Protein AF-X1K407-F1 (afdb_monomer_lite)

Radius of gyration: 15.25 Å; chains: 1; bounding box: 32×32×39 Å

Foldseek 3Di:
DDDDDDDDDDDDDDDLVRLLVVLCVVQVPHADEAEDADDQWAWAQDPNDTDIDGDDDPCSVVCVSNCVSHVHYYHYDHPYPCQVVPADPVSHD

Sequence (93 aa):
MIKQAKFIIITDMQTKEQLQDIVKKKLEDRLLVIASNREPYIHVLERGKTRVIRPVGGAVNALDPVIRACGGVWVACGSGSADRRVVDNKNKV

Secondary structure (DSSP, 8-state):
-----------S---HHHHHHHHHHHHTTPPPEEEESS-SSEEEEETTEEEEE----HHHHHHHHHHHHHT-EEEE---STTHHHH--TTS--

Structure (mmCIF, N/CA/C/O backbone):
data_AF-X1K407-F1
#
_entry.id   AF-X1K407-F1
#
loop_
_atom_site.group_PDB
_atom_site.id
_atom_site.type_symbol
_atom_site.label_atom_id
_atom_site.label_alt_id
_atom_site.label_comp_id
_atom_site.label_asym_id
_atom_site.label_entity_id
_atom_site.label_seq_id
_atom_site.pdbx_PDB_ins_code
_atom_site.Cartn_x
_atom_site.Cartn_y
_atom_site.Cartn_z
_atom_site.occupancy
_atom_site.B_iso_or_equiv
_atom_site.auth_seq_id
_atom_site.auth_comp_id
_atom_site.auth_asym_id
_atom_site.auth_atom_id
_atom_site.pdbx_PDB_model_num
ATOM 1 N N . MET A 1 1 ? -18.055 23.387 5.416 1.00 36.34 1 MET A N 1
ATOM 2 C CA . MET A 1 1 ? -17.619 22.656 6.628 1.00 36.34 1 MET A CA 1
ATOM 3 C C . MET A 1 1 ? -16.305 21.944 6.329 1.00 36.34 1 MET A C 1
ATOM 5 O O . MET A 1 1 ? -16.313 20.945 5.624 1.00 36.34 1 MET A O 1
ATOM 9 N N . ILE A 1 2 ? -15.177 22.485 6.789 1.00 35.00 2 ILE A N 1
ATOM 10 C CA . ILE A 1 2 ? -13.847 21.891 6.578 1.00 35.00 2 ILE A CA 1
ATOM 11 C C . ILE A 1 2 ? -13.642 20.845 7.684 1.00 35.00 2 ILE A C 1
ATOM 13 O O . ILE A 1 2 ? -13.600 21.198 8.860 1.00 35.00 2 ILE A O 1
ATOM 17 N N . LYS A 1 3 ? -13.601 19.551 7.336 1.00 45.41 3 LYS A N 1
ATOM 18 C CA . LYS A 1 3 ? -13.321 18.479 8.308 1.00 45.41 3 LYS A CA 1
ATOM 19 C C . LYS A 1 3 ? -11.873 18.625 8.786 1.00 45.41 3 LYS A C 1
ATOM 21 O O . LYS A 1 3 ? -10.963 18.638 7.964 1.00 45.41 3 LYS A O 1
ATOM 26 N N . GLN A 1 4 ? -11.670 18.739 10.100 1.00 38.00 4 GLN A N 1
ATOM 27 C CA . GLN A 1 4 ? -10.335 18.779 10.698 1.00 38.00 4 GLN A CA 1
ATOM 28 C C . GLN A 1 4 ? -9.542 17.521 10.316 1.00 38.00 4 GLN A C 1
ATOM 30 O O . GLN A 1 4 ? -10.002 16.398 10.539 1.00 38.00 4 GLN A O 1
ATOM 35 N N . ALA A 1 5 ? -8.345 17.710 9.765 1.00 43.66 5 ALA A N 1
ATOM 36 C CA . ALA A 1 5 ? -7.382 16.636 9.588 1.00 43.66 5 ALA A CA 1
ATOM 37 C C . ALA A 1 5 ? -6.750 16.316 10.952 1.00 43.66 5 ALA A C 1
ATOM 39 O O . ALA A 1 5 ? -6.074 17.157 11.544 1.00 43.66 5 ALA A O 1
ATOM 40 N N . LYS A 1 6 ? -6.981 15.106 11.475 1.00 50.12 6 LYS A N 1
ATOM 41 C CA . LYS A 1 6 ? -6.260 14.611 12.655 1.00 50.12 6 LYS A CA 1
ATOM 42 C C . LYS A 1 6 ? -4.853 14.192 12.222 1.00 50.12 6 LYS A C 1
ATOM 44 O O . LYS A 1 6 ? -4.705 13.227 11.478 1.00 50.12 6 LYS A O 1
ATOM 49 N N . PHE A 1 7 ? -3.832 14.894 12.707 1.00 46.06 7 PHE A N 1
ATOM 50 C CA . PHE A 1 7 ? -2.437 14.482 12.552 1.00 46.06 7 PHE A CA 1
ATOM 51 C C . PHE A 1 7 ? -2.131 13.308 13.491 1.00 46.06 7 PHE A C 1
ATOM 53 O O . PHE A 1 7 ? -2.409 13.363 14.691 1.00 46.06 7 PHE A O 1
ATOM 60 N N . ILE A 1 8 ? -1.565 12.233 12.943 1.00 52.81 8 ILE A N 1
ATOM 61 C CA . ILE A 1 8 ? -1.093 11.080 13.711 1.00 52.81 8 ILE A CA 1
ATOM 62 C C . ILE A 1 8 ? 0.432 11.184 13.776 1.00 52.81 8 ILE A C 1
ATOM 64 O O . ILE A 1 8 ? 1.117 10.887 12.803 1.00 52.81 8 ILE A O 1
ATOM 68 N N . ILE A 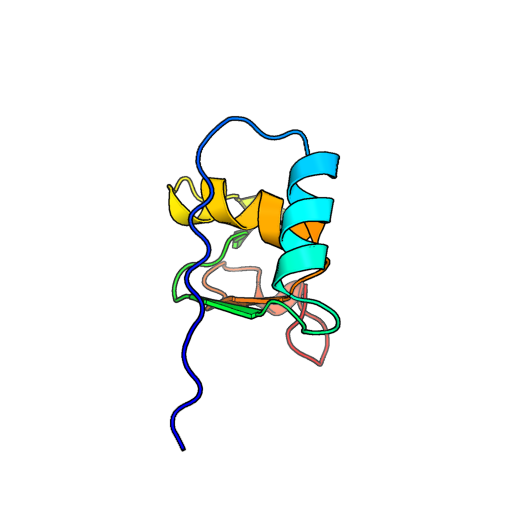1 9 ? 0.955 11.637 14.915 1.00 51.03 9 ILE A N 1
ATOM 69 C CA . ILE A 1 9 ? 2.390 11.585 15.214 1.00 51.03 9 ILE A CA 1
ATOM 70 C C . ILE A 1 9 ? 2.665 10.212 15.834 1.00 51.03 9 ILE A C 1
ATOM 72 O O . ILE A 1 9 ? 2.090 9.883 16.872 1.00 51.03 9 ILE A O 1
ATOM 76 N N . ILE A 1 10 ? 3.489 9.403 15.166 1.00 53.59 10 ILE A N 1
ATOM 77 C CA . ILE A 1 10 ? 3.949 8.100 15.658 1.00 53.59 10 ILE A CA 1
ATOM 78 C C . ILE A 1 10 ? 5.404 8.289 16.063 1.00 53.59 10 ILE A C 1
ATOM 80 O O . ILE A 1 10 ? 6.267 8.491 15.212 1.00 53.59 10 ILE A O 1
ATOM 84 N N . THR A 1 11 ? 5.656 8.272 17.364 1.00 39.94 11 THR A N 1
ATOM 85 C CA . THR A 1 11 ? 6.996 8.329 17.945 1.00 39.94 11 THR A CA 1
ATOM 86 C C . THR A 1 11 ? 7.261 7.023 18.683 1.00 39.94 11 THR A C 1
ATOM 88 O O . THR A 1 11 ? 6.408 6.569 19.445 1.00 39.94 11 THR A O 1
ATOM 91 N N . ASP A 1 12 ? 8.453 6.477 18.443 1.00 46.94 12 ASP A N 1
ATOM 92 C CA . ASP A 1 12 ? 9.052 5.253 18.991 1.00 46.94 12 ASP A CA 1
ATOM 93 C C . ASP A 1 12 ? 8.718 3.895 18.345 1.00 46.94 12 ASP A C 1
ATOM 95 O O . ASP A 1 12 ? 7.688 3.713 17.693 1.00 46.94 12 ASP A O 1
ATOM 99 N N . MET A 1 13 ? 9.657 2.949 18.496 1.00 52.00 13 MET A N 1
ATOM 100 C CA . MET A 1 13 ? 9.599 1.580 17.964 1.00 52.00 13 MET A CA 1
ATOM 101 C C . MET A 1 13 ? 8.405 0.812 18.550 1.00 52.00 13 MET A C 1
ATOM 103 O O . MET A 1 13 ? 8.470 0.255 19.642 1.00 52.00 13 MET A O 1
ATOM 107 N N . GLN A 1 14 ? 7.311 0.774 17.795 1.00 61.12 14 GLN A N 1
ATOM 108 C CA . GLN A 1 14 ? 6.096 0.025 18.112 1.00 61.12 14 GLN A CA 1
ATOM 109 C C . GLN A 1 14 ? 6.129 -1.330 17.397 1.00 61.12 14 GLN A C 1
ATOM 111 O O . GLN A 1 14 ? 6.522 -1.408 16.227 1.00 61.12 14 GLN A O 1
ATOM 116 N N . THR A 1 15 ? 5.675 -2.397 18.060 1.00 69.88 15 THR A N 1
ATOM 117 C CA . THR A 1 15 ? 5.388 -3.647 17.342 1.00 69.88 15 THR A CA 1
ATOM 118 C C . THR A 1 15 ? 4.215 -3.426 16.383 1.00 69.88 15 THR A C 1
ATOM 120 O O . THR A 1 15 ? 3.416 -2.494 16.541 1.00 69.88 15 THR A O 1
ATOM 123 N N . LYS A 1 16 ? 4.091 -4.282 15.364 1.00 69.44 16 LYS A N 1
ATOM 124 C CA . LYS A 1 16 ? 2.999 -4.203 14.382 1.00 69.44 16 LYS A CA 1
ATOM 125 C C . LYS A 1 16 ? 1.630 -4.187 15.073 1.00 69.44 16 LYS A C 1
ATOM 127 O O . LYS A 1 16 ? 0.755 -3.428 14.672 1.00 69.44 16 LYS A O 1
ATOM 132 N N . GLU A 1 17 ? 1.476 -4.980 16.125 1.00 72.19 17 GLU A N 1
ATOM 133 C CA . GLU A 1 17 ? 0.245 -5.149 16.896 1.00 72.19 17 GLU A CA 1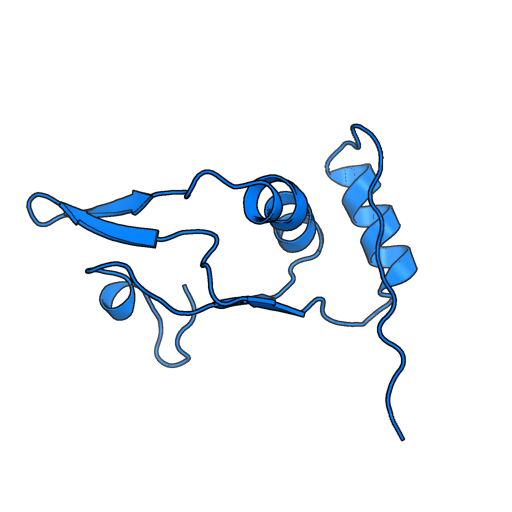
ATOM 134 C C . GLU A 1 17 ? -0.103 -3.875 17.681 1.00 72.19 17 GLU A C 1
ATOM 136 O O . GLU A 1 17 ? -1.241 -3.412 17.642 1.00 72.19 17 GLU A O 1
ATOM 141 N N . GLN A 1 18 ? 0.884 -3.239 18.319 1.00 76.19 18 GLN A N 1
ATOM 142 C CA . GLN A 1 18 ? 0.669 -1.989 19.058 1.00 76.19 18 GLN A CA 1
ATOM 143 C C . GLN A 1 18 ? 0.272 -0.841 18.124 1.00 76.19 18 GLN A C 1
ATOM 145 O O . GLN A 1 18 ? -0.648 -0.071 18.417 1.00 76.19 18 GLN A O 1
ATOM 150 N N . LEU A 1 19 ? 0.917 -0.761 16.958 1.00 74.69 19 LEU A N 1
ATOM 151 C CA . LEU A 1 19 ? 0.570 0.221 15.939 1.00 74.69 19 LEU A CA 1
ATOM 152 C C . LEU A 1 19 ? -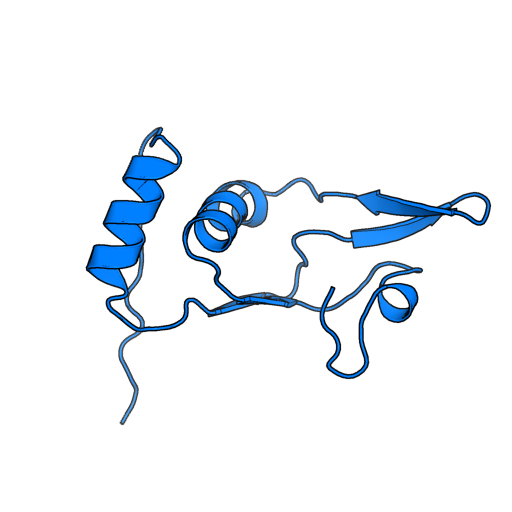0.849 -0.009 15.404 1.00 74.69 19 LEU A C 1
ATOM 154 O O . LEU A 1 19 ? -1.609 0.948 15.253 1.00 74.69 19 LEU A O 1
ATOM 158 N N . GLN A 1 20 ? -1.228 -1.267 15.160 1.00 72.88 20 GLN A N 1
ATOM 159 C CA . GLN A 1 20 ? -2.587 -1.633 14.759 1.00 72.88 20 GLN A CA 1
ATOM 160 C C . GLN A 1 20 ? -3.626 -1.166 15.777 1.00 72.88 20 GLN A C 1
ATOM 162 O O . GLN A 1 20 ? -4.623 -0.565 15.381 1.00 72.88 20 GLN A O 1
ATOM 167 N N . ASP A 1 21 ? -3.382 -1.384 17.067 1.00 78.75 21 ASP A N 1
ATOM 168 C CA . ASP A 1 21 ? -4.309 -0.993 18.129 1.00 78.75 21 ASP A CA 1
ATOM 169 C C . ASP A 1 21 ? -4.438 0.523 18.272 1.00 78.75 21 ASP A C 1
ATOM 171 O O . ASP A 1 21 ? -5.551 1.038 18.404 1.00 78.75 21 ASP A O 1
ATOM 175 N N . ILE A 1 22 ? -3.328 1.266 18.204 1.00 79.88 22 ILE A N 1
ATOM 176 C CA . ILE A 1 22 ? -3.354 2.736 18.237 1.00 79.88 22 ILE A CA 1
ATOM 177 C C . ILE A 1 22 ? -4.134 3.275 17.043 1.00 79.88 22 ILE A C 1
ATOM 179 O O . ILE A 1 22 ? -4.976 4.164 17.193 1.00 79.88 22 ILE A O 1
ATOM 183 N N . VAL A 1 23 ? -3.859 2.743 15.855 1.00 76.75 23 VAL A N 1
ATOM 184 C CA . VAL A 1 23 ? -4.494 3.199 14.625 1.00 76.75 23 VAL A CA 1
ATOM 185 C C . VAL A 1 23 ? -5.983 2.863 14.637 1.00 76.75 23 VAL A C 1
ATOM 187 O O . VAL A 1 23 ? -6.783 3.758 14.387 1.00 76.75 23 VAL A O 1
ATOM 190 N N . LYS A 1 24 ? -6.376 1.644 15.030 1.00 75.50 24 LYS A N 1
ATOM 191 C CA . LYS A 1 24 ? -7.788 1.263 15.211 1.00 75.50 24 LYS A CA 1
ATOM 192 C C . LYS A 1 24 ? -8.497 2.164 16.220 1.00 75.50 24 LYS A C 1
ATOM 194 O O . LYS A 1 24 ? -9.559 2.692 15.917 1.00 75.50 24 LYS A O 1
ATOM 199 N N . LYS A 1 25 ? -7.896 2.422 17.388 1.00 80.69 25 LYS A N 1
ATOM 200 C CA . LYS A 1 25 ? -8.476 3.326 18.401 1.00 80.69 25 LYS A CA 1
ATOM 201 C C . LYS A 1 25 ? -8.650 4.755 17.888 1.00 80.69 25 LYS A C 1
ATOM 203 O O . LYS A 1 25 ? -9.611 5.419 18.257 1.00 80.69 25 LYS A O 1
ATOM 208 N N . LYS A 1 26 ? -7.717 5.260 17.073 1.00 79.81 26 LYS A N 1
ATOM 209 C CA . LYS A 1 26 ? -7.773 6.640 16.559 1.00 79.81 26 LYS A CA 1
ATOM 210 C C . LYS A 1 26 ? -8.663 6.807 15.333 1.00 79.81 26 LYS A C 1
ATOM 212 O O . LYS A 1 26 ? -9.199 7.901 15.139 1.00 79.81 26 LYS A O 1
ATOM 217 N N . LEU A 1 27 ? -8.757 5.777 14.499 1.00 77.88 27 LEU A N 1
ATOM 218 C CA . LEU A 1 27 ? -9.543 5.796 13.271 1.00 77.88 27 LEU A CA 1
ATOM 219 C C . LEU A 1 27 ? -10.968 5.282 13.468 1.00 77.88 27 LEU A C 1
ATOM 221 O O . LEU A 1 27 ? -11.809 5.625 12.643 1.00 77.88 27 LEU A O 1
ATOM 225 N N . GLU A 1 28 ? -11.256 4.548 14.548 1.00 81.31 28 GLU A N 1
ATOM 226 C CA . GLU A 1 28 ? -12.550 3.882 14.750 1.00 81.31 28 GLU A CA 1
ATOM 227 C C . GLU A 1 28 ? -12.870 3.032 13.500 1.00 81.31 28 GLU A C 1
ATOM 229 O O . GLU A 1 28 ? -12.015 2.278 13.033 1.00 81.31 28 GLU A O 1
ATOM 234 N N . ASP A 1 29 ? -14.046 3.220 12.900 1.00 79.56 29 ASP A N 1
ATOM 235 C CA . ASP A 1 29 ? -14.481 2.536 11.677 1.00 79.56 29 ASP A CA 1
ATOM 236 C C . ASP A 1 29 ? -14.094 3.283 10.384 1.00 79.56 29 ASP A C 1
ATOM 238 O O . ASP A 1 29 ? -14.658 3.050 9.311 1.00 79.56 29 ASP A O 1
ATOM 242 N N . ARG A 1 30 ? -13.162 4.243 10.452 1.00 83.06 30 ARG A N 1
ATOM 243 C CA . ARG A 1 30 ? -12.787 5.077 9.299 1.00 83.06 30 ARG A CA 1
ATOM 244 C C . ARG A 1 30 ? -11.616 4.474 8.537 1.00 83.06 30 ARG A C 1
ATOM 246 O O . ARG A 1 30 ? -10.591 4.110 9.106 1.00 83.06 30 ARG A O 1
ATOM 253 N N . LEU A 1 31 ? -11.732 4.483 7.213 1.00 84.75 31 LEU A N 1
ATOM 254 C CA . LEU A 1 31 ? -10.652 4.089 6.317 1.00 84.75 31 LEU A CA 1
ATOM 255 C C . LEU A 1 31 ? -9.511 5.118 6.352 1.00 84.75 31 LEU A C 1
ATOM 257 O O . LEU A 1 31 ? -9.729 6.301 6.075 1.00 84.75 31 LEU A O 1
ATOM 261 N N . LEU A 1 32 ? -8.283 4.663 6.621 1.00 87.00 32 LEU A N 1
ATOM 262 C CA . LEU A 1 32 ? -7.091 5.479 6.400 1.00 87.00 32 LEU A CA 1
ATOM 263 C C . LEU A 1 32 ? -6.818 5.585 4.901 1.00 87.00 32 LEU A C 1
ATOM 265 O O . LEU A 1 32 ? -6.609 4.568 4.238 1.00 87.00 32 LEU A O 1
ATOM 269 N N . VAL A 1 33 ? -6.766 6.810 4.386 1.00 91.25 33 VAL A N 1
ATOM 270 C CA . VAL A 1 33 ? -6.359 7.081 3.006 1.00 91.25 33 VAL A CA 1
ATOM 271 C C . VAL A 1 33 ? -5.177 8.036 3.017 1.00 91.25 33 VAL A C 1
ATOM 273 O O . VAL A 1 33 ? -5.264 9.121 3.590 1.00 91.25 33 VAL A O 1
ATOM 276 N N . ILE A 1 34 ? -4.081 7.641 2.374 1.00 90.56 34 ILE A N 1
ATOM 277 C CA . ILE A 1 34 ? -2.928 8.511 2.125 1.00 90.56 34 ILE A CA 1
ATOM 278 C C . ILE A 1 34 ? -2.912 8.850 0.642 1.00 90.56 34 ILE A C 1
ATOM 280 O O . ILE A 1 34 ? -2.974 7.955 -0.195 1.00 90.56 34 ILE A O 1
ATOM 284 N N . ALA A 1 35 ? -2.822 10.138 0.326 1.00 92.19 35 ALA A N 1
ATOM 285 C CA . ALA A 1 35 ? -2.615 10.627 -1.028 1.00 92.19 35 ALA A CA 1
ATOM 286 C C . ALA A 1 35 ? -1.248 11.312 -1.097 1.00 92.19 35 ALA A C 1
ATOM 288 O O . ALA A 1 35 ? -0.990 12.259 -0.352 1.00 92.19 35 ALA A O 1
ATOM 289 N N . SER A 1 36 ? -0.362 10.836 -1.968 1.00 88.69 36 SER A N 1
ATOM 290 C CA . SER A 1 36 ? 0.970 11.418 -2.147 1.00 88.69 36 SER A CA 1
ATOM 291 C C . SER A 1 36 ? 1.404 11.387 -3.602 1.00 88.69 36 SER A C 1
ATOM 293 O O . SER A 1 36 ? 0.985 10.538 -4.377 1.00 88.69 36 SER A O 1
ATOM 295 N N . ASN A 1 37 ? 2.297 12.298 -3.982 1.00 88.94 37 ASN A N 1
ATOM 296 C CA . ASN A 1 37 ? 2.872 12.269 -5.325 1.00 88.94 37 ASN A CA 1
ATOM 297 C C . ASN A 1 37 ? 3.779 11.038 -5.527 1.00 88.94 37 ASN A C 1
ATOM 299 O O . ASN A 1 37 ? 3.744 10.393 -6.567 1.00 88.94 37 ASN A O 1
ATOM 303 N N . ARG A 1 38 ? 4.582 10.696 -4.508 1.00 85.12 38 ARG A N 1
ATOM 304 C CA . ARG A 1 38 ? 5.483 9.534 -4.520 1.00 85.12 38 ARG A CA 1
ATOM 305 C C . ARG A 1 38 ? 4.741 8.263 -4.119 1.00 85.12 38 ARG A C 1
ATOM 307 O O . ARG A 1 38 ? 4.039 8.270 -3.109 1.00 85.12 38 ARG A O 1
ATOM 314 N N . GLU A 1 39 ? 4.949 7.195 -4.876 1.00 91.00 39 GLU A N 1
ATOM 315 C CA . GLU A 1 39 ? 4.419 5.860 -4.601 1.00 91.00 39 GLU A CA 1
ATOM 316 C C . GLU A 1 39 ? 5.290 5.057 -3.617 1.00 91.00 39 GLU A C 1
ATOM 318 O O . GLU A 1 39 ? 6.512 5.240 -3.585 1.00 91.00 39 GLU A O 1
ATOM 323 N N . PRO A 1 40 ? 4.684 4.179 -2.792 1.00 91.69 40 PRO A N 1
ATOM 324 C CA . PRO A 1 40 ? 5.420 3.336 -1.846 1.00 91.69 40 PRO A CA 1
ATOM 325 C C . PRO A 1 40 ? 6.095 2.129 -2.514 1.00 91.69 40 PRO A C 1
ATOM 327 O O . PRO A 1 40 ? 7.050 1.583 -1.962 1.00 91.69 40 PRO A O 1
ATOM 330 N N . TYR A 1 41 ? 5.617 1.731 -3.695 1.00 93.38 41 TYR A N 1
ATOM 331 C CA . TYR A 1 41 ? 6.122 0.615 -4.490 1.00 93.38 41 TYR A CA 1
ATOM 332 C C . TYR A 1 41 ? 6.071 1.003 -5.965 1.00 93.38 41 TYR A C 1
ATOM 334 O O . TYR A 1 41 ? 5.013 1.382 -6.448 1.00 93.38 41 TYR A O 1
ATOM 342 N N . ILE A 1 42 ? 7.203 0.897 -6.655 1.00 94.44 42 ILE A N 1
ATOM 343 C CA . ILE A 1 42 ? 7.350 1.209 -8.079 1.00 94.44 42 ILE A CA 1
ATOM 344 C C . ILE A 1 42 ? 7.528 -0.113 -8.826 1.00 94.44 42 ILE A C 1
ATOM 346 O O . ILE A 1 42 ? 8.436 -0.882 -8.493 1.00 94.44 42 ILE A O 1
ATOM 350 N N . HIS A 1 43 ? 6.725 -0.382 -9.853 1.00 96.19 43 HIS A N 1
ATOM 351 C CA . HIS A 1 43 ? 6.891 -1.559 -10.704 1.00 96.19 43 HIS A CA 1
ATOM 352 C C . HIS A 1 43 ? 7.665 -1.184 -11.959 1.00 96.19 43 HIS A C 1
ATOM 354 O O . HIS A 1 43 ? 7.239 -0.362 -12.772 1.00 96.19 43 HIS A O 1
ATOM 360 N N . VAL A 1 44 ? 8.807 -1.834 -12.157 1.00 96.12 44 VAL A N 1
ATOM 361 C CA . VAL A 1 44 ? 9.654 -1.633 -13.333 1.00 96.12 44 VAL A CA 1
ATOM 362 C C . VAL A 1 44 ? 9.720 -2.899 -14.170 1.00 96.12 44 VAL A C 1
ATOM 364 O O . VAL A 1 44 ? 9.746 -4.012 -13.646 1.00 96.12 44 VAL A O 1
ATOM 367 N N . LEU A 1 45 ? 9.757 -2.732 -15.489 1.00 95.88 45 LEU A N 1
ATOM 368 C CA . LEU A 1 45 ? 10.044 -3.817 -16.415 1.00 95.88 45 LEU A CA 1
ATOM 369 C C . LEU A 1 45 ? 11.560 -3.944 -16.592 1.00 95.88 45 LEU A C 1
ATOM 371 O O . LEU A 1 45 ? 12.199 -3.060 -17.159 1.00 95.88 45 LEU A O 1
ATOM 375 N N . GLU A 1 46 ? 12.126 -5.060 -16.148 1.00 94.38 46 GLU A N 1
ATOM 376 C CA . GLU A 1 46 ? 13.549 -5.362 -16.266 1.00 94.38 46 GLU A CA 1
ATOM 377 C C . GLU A 1 46 ? 13.722 -6.744 -16.908 1.00 94.38 46 GLU A C 1
ATOM 379 O O . GLU A 1 46 ? 13.214 -7.747 -16.408 1.00 94.38 46 GLU A O 1
ATOM 384 N N . ARG A 1 47 ? 14.418 -6.808 -18.053 1.00 93.12 47 ARG A N 1
ATOM 385 C CA . ARG A 1 47 ? 14.662 -8.060 -18.807 1.00 93.12 47 ARG A CA 1
ATOM 386 C C . ARG A 1 47 ? 13.379 -8.868 -19.079 1.00 93.12 47 ARG A C 1
ATOM 388 O O . ARG A 1 47 ? 13.355 -10.088 -18.941 1.00 93.12 47 ARG A O 1
ATOM 395 N N . GLY A 1 48 ? 12.296 -8.170 -19.422 1.00 92.81 48 GLY A N 1
ATOM 396 C CA . GLY A 1 48 ? 10.991 -8.776 -19.711 1.00 92.81 48 GLY A CA 1
ATOM 397 C C . GLY A 1 48 ? 10.205 -9.244 -18.481 1.00 92.81 48 GLY A C 1
ATOM 398 O O . GLY A 1 48 ? 9.108 -9.769 -18.644 1.00 92.81 48 GLY A O 1
ATOM 399 N N . LYS A 1 49 ? 10.719 -9.040 -17.263 1.00 94.56 49 LYS A N 1
ATOM 400 C CA . LYS A 1 49 ? 10.042 -9.387 -16.008 1.00 94.56 49 LYS A CA 1
ATOM 401 C C . LYS A 1 49 ? 9.680 -8.128 -15.230 1.00 94.56 49 LYS A C 1
ATOM 403 O O . LYS A 1 49 ? 10.434 -7.157 -15.216 1.00 94.56 49 LYS A O 1
ATOM 408 N N . THR A 1 50 ? 8.529 -8.146 -14.570 1.00 95.81 50 THR A N 1
ATOM 409 C CA . THR A 1 50 ? 8.140 -7.072 -13.653 1.00 95.81 50 THR A CA 1
ATOM 410 C C . THR A 1 50 ? 8.872 -7.247 -12.328 1.00 95.81 50 THR A C 1
ATOM 412 O O . THR A 1 50 ? 8.833 -8.323 -11.732 1.00 95.81 50 THR A O 1
ATOM 415 N N . ARG A 1 51 ? 9.526 -6.187 -11.855 1.00 96.00 51 ARG A N 1
ATOM 416 C CA . ARG A 1 51 ? 10.221 -6.130 -10.569 1.00 96.00 51 ARG A CA 1
ATOM 417 C C . ARG A 1 51 ? 9.670 -4.980 -9.736 1.00 96.00 51 ARG A C 1
ATOM 419 O O . ARG A 1 51 ? 9.419 -3.900 -10.261 1.00 96.00 51 ARG A O 1
ATOM 426 N N . VAL A 1 52 ? 9.524 -5.212 -8.435 1.00 95.19 52 VAL A N 1
ATOM 427 C CA . VAL A 1 52 ? 9.100 -4.185 -7.477 1.00 95.19 52 VAL A CA 1
ATOM 428 C C . VAL A 1 52 ? 10.326 -3.504 -6.881 1.00 95.19 52 VAL A C 1
ATOM 430 O O . VAL A 1 52 ? 11.244 -4.166 -6.391 1.00 95.19 52 VAL A O 1
ATOM 433 N N . ILE A 1 53 ? 10.331 -2.178 -6.907 1.00 93.25 53 ILE A N 1
ATOM 434 C CA . ILE A 1 53 ? 11.314 -1.329 -6.244 1.00 93.25 53 ILE A CA 1
ATOM 435 C C . ILE A 1 53 ? 10.597 -0.573 -5.133 1.00 93.25 53 ILE A C 1
ATOM 437 O O . ILE A 1 53 ? 9.613 0.122 -5.373 1.00 93.25 53 ILE A O 1
ATOM 441 N N . ARG A 1 54 ? 11.115 -0.677 -3.909 1.00 90.69 54 ARG A N 1
ATOM 442 C CA . ARG A 1 54 ? 10.676 0.157 -2.790 1.00 90.69 54 ARG A CA 1
ATOM 443 C C . ARG A 1 54 ? 11.589 1.385 -2.721 1.00 90.69 54 ARG A C 1
ATOM 445 O O . ARG A 1 54 ? 12.765 1.219 -2.386 1.00 90.69 54 ARG A O 1
ATOM 452 N N . PRO A 1 55 ? 11.117 2.591 -3.077 1.00 83.69 55 PRO A N 1
ATOM 453 C CA . PRO A 1 55 ? 11.942 3.785 -3.005 1.00 83.69 55 PRO A CA 1
ATOM 454 C C . PRO A 1 55 ? 12.360 4.073 -1.561 1.00 83.69 55 PRO A C 1
ATOM 456 O O . PRO A 1 55 ? 11.582 3.924 -0.619 1.00 83.69 55 PRO A O 1
ATOM 459 N N . VAL A 1 56 ? 13.605 4.515 -1.394 1.00 81.50 56 VAL A N 1
ATOM 460 C CA . VAL A 1 56 ? 14.131 4.928 -0.091 1.00 81.50 56 VAL A CA 1
ATOM 461 C C . VAL A 1 56 ? 13.555 6.303 0.245 1.00 81.50 56 VAL A C 1
ATOM 463 O O . VAL A 1 56 ? 13.731 7.257 -0.512 1.00 81.50 56 VAL A O 1
ATOM 466 N N . GLY A 1 57 ? 12.856 6.422 1.374 1.00 82.00 57 GLY A N 1
ATOM 467 C CA . GLY A 1 57 ? 12.313 7.702 1.820 1.00 82.00 57 GLY A CA 1
ATOM 468 C C . GLY A 1 57 ? 11.667 7.634 3.198 1.00 82.00 57 GLY A C 1
ATOM 469 O O . GLY A 1 57 ? 11.041 6.636 3.552 1.00 82.00 57 GLY A O 1
ATOM 470 N N . GLY A 1 58 ? 11.790 8.723 3.966 1.00 82.00 58 GLY A N 1
ATOM 471 C CA . GLY A 1 58 ? 11.251 8.812 5.328 1.00 82.00 58 GLY A CA 1
ATOM 472 C C . GLY A 1 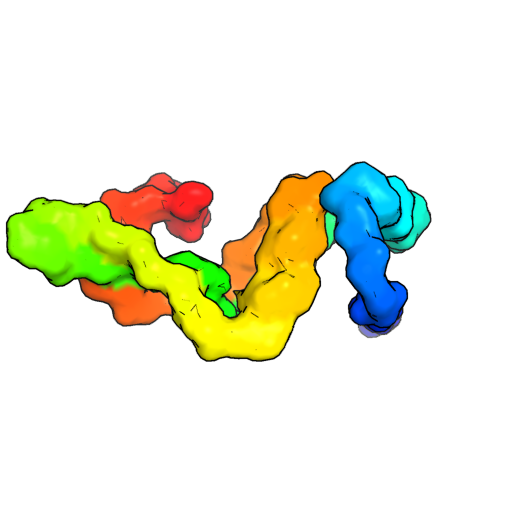58 ? 9.738 8.591 5.390 1.00 82.00 58 GLY A C 1
ATOM 473 O O . GLY A 1 58 ? 9.268 7.849 6.243 1.00 82.00 58 GLY A O 1
ATOM 474 N N . ALA A 1 59 ? 8.982 9.143 4.435 1.00 83.25 59 ALA A N 1
ATOM 475 C CA . ALA A 1 59 ? 7.531 8.964 4.377 1.00 83.25 59 ALA A CA 1
ATOM 476 C C . ALA A 1 59 ? 7.123 7.505 4.112 1.00 83.25 59 ALA A C 1
ATOM 478 O O . ALA A 1 59 ? 6.241 6.991 4.789 1.00 83.25 59 ALA A O 1
ATOM 479 N N . VAL A 1 60 ? 7.784 6.819 3.171 1.00 86.75 60 VAL A N 1
ATOM 480 C CA . VAL A 1 60 ? 7.506 5.401 2.881 1.00 86.75 60 VAL A CA 1
ATOM 481 C C . VAL A 1 60 ? 7.856 4.544 4.094 1.00 86.75 60 VAL A C 1
ATOM 483 O O . VAL A 1 60 ? 7.030 3.757 4.538 1.00 86.75 60 VAL A O 1
ATOM 486 N N . ASN A 1 61 ? 9.030 4.751 4.694 1.00 85.56 61 ASN A N 1
ATOM 487 C CA . ASN A 1 61 ? 9.453 3.995 5.874 1.00 85.56 61 ASN A CA 1
ATOM 488 C C . ASN A 1 61 ? 8.535 4.211 7.085 1.00 85.56 61 ASN A C 1
ATOM 490 O O . ASN A 1 61 ? 8.286 3.260 7.821 1.00 85.56 61 ASN A O 1
ATOM 494 N N . ALA A 1 62 ? 8.024 5.428 7.279 1.00 84.44 62 ALA A N 1
ATOM 495 C CA . ALA A 1 62 ? 7.147 5.751 8.398 1.00 84.44 62 ALA A CA 1
ATOM 496 C C . ALA A 1 62 ? 5.699 5.283 8.185 1.00 84.44 62 ALA A C 1
ATOM 498 O O . ALA A 1 62 ? 5.067 4.811 9.124 1.00 84.44 62 ALA A O 1
ATOM 499 N N . LEU A 1 63 ? 5.155 5.420 6.970 1.00 87.25 63 LEU A N 1
ATOM 500 C CA . LEU A 1 63 ? 3.716 5.268 6.716 1.00 87.25 63 LEU A CA 1
ATOM 501 C C . LEU A 1 63 ? 3.332 3.907 6.129 1.00 87.25 63 LEU A C 1
ATOM 503 O O . LEU A 1 63 ? 2.200 3.468 6.323 1.00 87.25 63 LEU A O 1
ATOM 507 N N . ASP A 1 64 ? 4.245 3.213 5.447 1.00 88.25 64 ASP A N 1
ATOM 508 C CA . ASP A 1 64 ? 3.964 1.884 4.888 1.00 88.25 64 ASP A CA 1
ATOM 509 C C . ASP A 1 64 ? 3.604 0.854 5.977 1.00 88.25 64 ASP A C 1
ATOM 511 O O . ASP A 1 64 ? 2.575 0.189 5.829 1.00 88.25 64 ASP A O 1
ATOM 515 N N . PRO A 1 65 ? 4.319 0.763 7.122 1.00 85.69 65 PRO A N 1
ATOM 516 C CA . PRO A 1 65 ? 3.907 -0.120 8.214 1.00 85.69 65 PRO A CA 1
ATOM 517 C C . PRO A 1 65 ? 2.513 0.216 8.748 1.00 85.69 65 PRO A C 1
ATOM 519 O O . PRO A 1 65 ? 1.743 -0.689 9.057 1.00 85.69 65 PRO A O 1
ATOM 522 N N . VAL A 1 66 ? 2.172 1.508 8.806 1.00 84.56 66 VAL A N 1
ATOM 523 C CA . VAL A 1 66 ? 0.879 2.003 9.296 1.00 84.56 66 VAL A CA 1
ATOM 524 C C . VAL A 1 66 ? -0.236 1.560 8.365 1.00 84.56 66 VAL A C 1
ATOM 526 O O . VAL A 1 66 ? -1.160 0.891 8.817 1.00 84.56 66 VAL A O 1
ATOM 529 N N . ILE A 1 67 ? -0.145 1.873 7.069 1.00 87.88 67 ILE A N 1
ATOM 530 C CA . ILE A 1 67 ? -1.170 1.493 6.088 1.00 87.88 67 ILE A CA 1
ATOM 531 C C . ILE A 1 67 ? -1.359 -0.021 6.047 1.00 87.88 67 ILE A C 1
ATOM 533 O O . ILE A 1 67 ? -2.497 -0.493 6.062 1.00 87.88 67 ILE A O 1
ATOM 537 N N . ARG A 1 68 ? -0.262 -0.788 6.056 1.00 85.75 68 ARG A N 1
ATOM 538 C CA . ARG A 1 68 ? -0.321 -2.257 6.062 1.00 85.75 68 ARG A CA 1
ATOM 539 C C . ARG A 1 68 ? -0.939 -2.806 7.344 1.00 85.75 68 ARG A C 1
ATOM 541 O O . ARG A 1 68 ? -1.624 -3.823 7.295 1.00 85.75 68 ARG A O 1
ATOM 548 N N . ALA A 1 69 ? -0.711 -2.147 8.477 1.00 82.38 69 ALA A N 1
ATOM 549 C CA . ALA A 1 69 ? -1.300 -2.506 9.759 1.00 82.38 69 ALA A CA 1
ATOM 550 C C . ALA A 1 69 ? -2.826 -2.325 9.762 1.00 82.38 69 ALA A C 1
ATOM 552 O O . ALA A 1 69 ? -3.535 -3.215 10.231 1.00 82.38 69 ALA A O 1
ATOM 553 N N . CYS A 1 70 ? -3.336 -1.214 9.230 1.00 81.75 70 CYS A N 1
ATOM 554 C CA . CYS A 1 70 ? -4.761 -0.876 9.301 1.00 81.75 70 CYS A CA 1
ATOM 555 C C . CYS A 1 70 ? -5.586 -1.233 8.059 1.00 81.75 70 CYS A C 1
ATOM 557 O O . CYS A 1 70 ? -6.784 -0.969 8.047 1.00 81.75 70 CYS A O 1
ATOM 559 N N . GLY A 1 71 ? -4.982 -1.833 7.028 1.00 85.38 71 GLY A N 1
ATOM 560 C CA . GLY A 1 71 ? -5.687 -2.126 5.774 1.00 85.38 71 GLY A CA 1
ATOM 561 C C . GLY A 1 71 ? -6.126 -0.854 5.040 1.00 85.38 71 GLY A C 1
ATOM 562 O O . GLY A 1 71 ? -7.176 -0.833 4.402 1.00 85.38 71 GLY A O 1
ATOM 563 N N . GLY A 1 72 ? -5.348 0.223 5.183 1.00 89.38 72 GLY A N 1
ATOM 564 C CA . GLY A 1 72 ? -5.616 1.507 4.541 1.00 89.38 72 GLY A CA 1
ATOM 565 C C . GLY A 1 72 ? -5.372 1.484 3.031 1.00 89.38 72 GLY A C 1
ATOM 566 O O . GLY A 1 72 ? -4.843 0.524 2.472 1.00 89.38 72 GLY A O 1
ATOM 567 N N . VAL A 1 73 ? -5.722 2.582 2.364 1.00 92.88 73 VAL A N 1
ATOM 568 C CA . VAL A 1 73 ? -5.477 2.777 0.929 1.00 92.88 73 VAL A CA 1
ATOM 569 C C . VAL A 1 73 ? -4.405 3.841 0.729 1.00 92.88 73 VAL A C 1
ATOM 571 O O . VAL A 1 73 ? -4.512 4.951 1.249 1.00 92.88 73 VAL A O 1
ATOM 574 N N . TRP A 1 74 ? -3.390 3.519 -0.072 1.00 93.88 74 TRP A N 1
ATOM 575 C CA . TRP A 1 74 ? -2.401 4.486 -0.536 1.00 93.88 74 TRP A CA 1
ATOM 576 C C . TRP A 1 74 ? -2.681 4.838 -1.998 1.00 93.88 74 TRP A C 1
ATOM 578 O O . TRP A 1 74 ? -2.597 3.983 -2.875 1.00 93.88 74 TRP A O 1
ATOM 588 N N . VAL A 1 75 ? -3.008 6.100 -2.262 1.00 94.00 75 VAL A N 1
ATOM 589 C CA . VAL A 1 75 ? -3.160 6.659 -3.607 1.00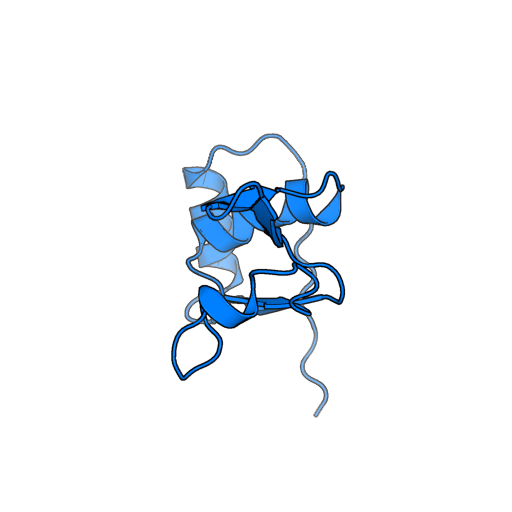 94.00 75 VAL A CA 1
ATOM 590 C C . VAL A 1 75 ? -1.896 7.432 -3.963 1.00 94.00 75 VAL A C 1
ATOM 592 O O . VAL A 1 75 ? -1.523 8.380 -3.270 1.00 94.00 75 VAL A O 1
ATOM 595 N N . ALA A 1 76 ? -1.232 7.028 -5.039 1.00 93.31 76 ALA A N 1
ATOM 596 C CA . ALA A 1 76 ? -0.053 7.711 -5.544 1.00 93.31 76 ALA A CA 1
ATOM 597 C C . ALA A 1 76 ? 0.005 7.704 -7.072 1.00 93.31 76 ALA A C 1
ATOM 599 O O . ALA A 1 76 ? -0.761 7.003 -7.735 1.00 93.31 76 ALA A O 1
ATOM 600 N N . CYS A 1 77 ? 0.901 8.515 -7.631 1.00 90.19 77 CYS A N 1
ATOM 601 C CA . CYS A 1 77 ? 1.143 8.529 -9.065 1.00 90.19 77 CYS A CA 1
ATOM 602 C C . CYS A 1 77 ? 2.047 7.351 -9.453 1.00 90.19 77 CYS A C 1
ATOM 604 O O . CYS A 1 77 ? 3.203 7.316 -9.038 1.00 90.19 77 CYS A O 1
ATOM 606 N N . GLY A 1 78 ? 1.513 6.419 -10.251 1.00 89.62 78 GLY A N 1
ATOM 607 C CA . GLY A 1 78 ? 2.280 5.303 -10.816 1.00 89.62 78 GLY A CA 1
ATOM 608 C C . GLY A 1 78 ? 3.295 5.787 -11.847 1.00 89.62 78 GLY A C 1
ATOM 609 O O . GLY A 1 78 ? 2.885 6.169 -12.950 1.00 89.62 78 GLY A O 1
ATOM 610 N N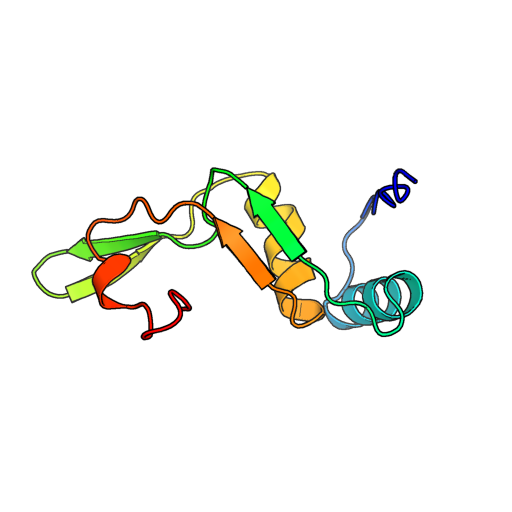 . SER A 1 79 ? 4.578 5.807 -11.481 1.00 90.81 79 SER A N 1
ATOM 611 C CA . SER A 1 79 ? 5.685 6.342 -12.288 1.00 90.81 79 SER A CA 1
ATOM 612 C C . SER A 1 79 ? 6.583 5.263 -12.907 1.00 90.81 79 SER A C 1
ATOM 614 O O . SER A 1 79 ? 7.380 5.548 -13.803 1.00 90.81 79 SER A O 1
ATOM 616 N N . GLY A 1 80 ? 6.452 4.020 -12.456 1.00 92.69 80 GLY A N 1
ATOM 617 C CA . GLY A 1 80 ? 7.163 2.849 -12.937 1.00 92.69 80 GLY A CA 1
ATOM 618 C C . GLY A 1 80 ? 6.703 2.375 -14.314 1.00 92.69 80 GLY A C 1
ATOM 619 O O . GLY A 1 80 ? 5.523 2.399 -14.673 1.00 92.69 80 GLY A O 1
ATOM 620 N N . SER A 1 81 ? 7.657 1.870 -15.099 1.00 94.94 81 SER A N 1
ATOM 621 C CA . SER A 1 81 ? 7.420 1.403 -16.472 1.00 94.94 81 SER A CA 1
ATOM 622 C C . SER A 1 81 ? 6.466 0.207 -16.580 1.00 94.94 81 SER A C 1
ATOM 624 O O . SER A 1 81 ? 5.950 -0.067 -17.664 1.00 94.94 81 SER A O 1
ATOM 626 N N . ALA A 1 82 ? 6.221 -0.505 -15.478 1.00 95.88 82 ALA A N 1
ATOM 627 C CA . ALA A 1 82 ? 5.307 -1.638 -15.411 1.00 95.88 82 ALA A CA 1
ATOM 628 C C . ALA A 1 82 ? 4.077 -1.393 -14.521 1.00 95.88 82 ALA A C 1
ATOM 630 O O . ALA A 1 82 ? 3.235 -2.285 -14.453 1.00 95.88 82 ALA A O 1
ATOM 631 N N . ASP A 1 83 ? 3.908 -0.218 -13.900 1.00 93.81 83 ASP A N 1
ATOM 632 C CA . ASP A 1 83 ? 2.777 0.032 -12.986 1.00 93.81 83 ASP A CA 1
ATOM 633 C C . ASP A 1 83 ? 1.429 -0.180 -13.675 1.00 93.81 83 ASP A C 1
ATOM 635 O O . ASP A 1 83 ? 0.533 -0.827 -13.144 1.00 93.81 83 ASP A O 1
ATOM 639 N N . ARG A 1 84 ? 1.300 0.272 -14.927 1.00 93.25 84 ARG A N 1
ATOM 640 C CA . ARG A 1 84 ? 0.068 0.081 -15.712 1.00 93.25 84 ARG A CA 1
ATOM 641 C C . ARG A 1 84 ? -0.231 -1.373 -16.071 1.00 93.25 84 ARG A C 1
ATOM 643 O O . ARG A 1 84 ? -1.348 -1.663 -16.473 1.00 93.25 84 ARG A O 1
ATOM 650 N N . ARG A 1 85 ? 0.746 -2.274 -15.954 1.00 94.19 85 ARG A N 1
ATOM 651 C CA . ARG A 1 85 ? 0.579 -3.703 -16.256 1.00 94.19 85 ARG A CA 1
ATOM 652 C C . ARG A 1 85 ? 0.141 -4.519 -15.046 1.00 94.19 85 ARG A C 1
ATOM 654 O O . ARG A 1 85 ? -0.323 -5.636 -15.232 1.00 94.19 85 ARG A O 1
ATOM 661 N N . VAL A 1 86 ? 0.356 -4.002 -13.838 1.00 94.25 86 VAL A N 1
ATOM 662 C CA . VAL A 1 86 ? 0.074 -4.724 -12.588 1.00 94.25 86 VAL A CA 1
ATOM 663 C C . VAL A 1 86 ? -1.224 -4.288 -11.924 1.00 94.25 86 VAL A C 1
ATOM 665 O O . VAL A 1 86 ? -1.662 -4.945 -10.989 1.00 94.25 86 VAL A O 1
ATOM 668 N N . VAL A 1 87 ? -1.828 -3.194 -12.390 1.00 95.44 87 VAL A N 1
ATOM 669 C CA . VAL A 1 87 ? -3.090 -2.710 -11.837 1.00 95.44 87 VAL A CA 1
ATOM 670 C C . VAL A 1 87 ? -4.298 -3.458 -12.397 1.00 95.44 87 VAL A C 1
ATOM 672 O O . VAL A 1 87 ? -4.328 -3.846 -13.565 1.00 95.44 87 VAL A O 1
ATOM 675 N N . ASP A 1 88 ? -5.326 -3.603 -11.567 1.00 95.75 88 ASP A N 1
ATOM 676 C CA . ASP A 1 88 ? -6.651 -4.059 -11.971 1.00 95.75 88 ASP A CA 1
ATOM 677 C C . ASP A 1 88 ? -7.442 -2.970 -12.730 1.00 95.75 88 ASP A C 1
ATOM 679 O O . ASP A 1 88 ? -7.015 -1.822 -12.894 1.00 95.75 88 ASP A O 1
ATOM 683 N N . ASN A 1 89 ? -8.670 -3.304 -13.141 1.00 95.62 89 ASN A N 1
ATOM 684 C CA . ASN A 1 89 ? -9.583 -2.377 -13.828 1.00 95.62 89 ASN A CA 1
ATOM 685 C C . ASN A 1 89 ? -9.990 -1.150 -12.981 1.00 95.62 89 ASN A C 1
ATOM 687 O O . ASN A 1 89 ? -10.620 -0.227 -13.495 1.00 95.62 89 ASN A O 1
ATOM 691 N N . LYS A 1 90 ? -9.671 -1.132 -11.681 1.00 94.31 90 LYS A N 1
ATOM 692 C CA . LYS A 1 90 ? -9.908 -0.024 -10.746 1.00 94.31 90 LYS A CA 1
ATOM 693 C C . LYS A 1 90 ? -8.616 0.732 -10.407 1.00 94.31 90 LYS A C 1
ATOM 695 O O . LYS A 1 90 ? -8.635 1.561 -9.497 1.00 94.31 90 LYS A O 1
ATOM 700 N N . ASN A 1 91 ? -7.530 0.497 -11.147 1.00 92.38 91 ASN A N 1
ATOM 701 C CA . ASN A 1 91 ? -6.199 1.060 -10.914 1.00 92.38 91 ASN A CA 1
ATOM 702 C C . ASN A 1 91 ? -5.594 0.683 -9.542 1.00 92.38 91 ASN A C 1
ATOM 704 O O . ASN A 1 91 ? -4.879 1.489 -8.945 1.00 92.38 91 ASN A O 1
ATOM 708 N N . LYS A 1 92 ? -5.891 -0.513 -9.017 1.00 92.81 92 LYS A N 1
ATOM 709 C CA . LYS A 1 92 ? -5.323 -1.046 -7.764 1.00 92.81 92 LYS A CA 1
ATOM 710 C C . LYS A 1 92 ? -4.290 -2.134 -8.050 1.00 92.81 92 LYS A C 1
ATOM 712 O O . LYS A 1 92 ? -4.506 -2.932 -8.955 1.00 92.81 92 LYS A O 1
ATOM 717 N N . VAL A 1 93 ? -3.210 -2.155 -7.266 1.00 90.56 93 VAL A N 1
ATOM 718 C CA . VAL A 1 93 ? -2.201 -3.233 -7.225 1.00 90.56 93 VAL A CA 1
ATOM 719 C C . VAL A 1 93 ? -2.561 -4.229 -6.131 1.00 90.56 93 VAL A C 1
ATOM 721 O O . VAL A 1 93 ? -3.008 -3.755 -5.058 1.00 90.56 93 VAL A O 1
#

pLDDT: mean 81.52, std 16.32, range [35.0, 96.19]

Organism: NCBI:txid412755